Protein AF-A0A2T1F6U4-F1 (afdb_monomer_lite)

Sequence (59 aa):
MSDLIVIGFPDEFKADEVLLDLRKLEREYLIDLEDAAIVVRNRQGKVKVKQTQELVASF

Structure (mmCIF, N/CA/C/O backbone):
data_AF-A0A2T1F6U4-F1
#
_entry.id   AF-A0A2T1F6U4-F1
#
loop_
_atom_site.group_PDB
_atom_site.id
_atom_site.type_symbol
_atom_site.label_atom_id
_atom_site.label_alt_id
_atom_site.label_comp_id
_atom_site.label_asym_id
_atom_site.label_entity_id
_atom_site.label_seq_id
_atom_site.pdbx_PDB_ins_code
_atom_site.Cartn_x
_atom_site.Cartn_y
_atom_site.Cartn_z
_atom_site.occupancy
_atom_site.B_iso_or_equiv
_atom_site.auth_seq_id
_atom_site.auth_comp_id
_atom_site.auth_asym_id
_atom_site.auth_atom_id
_atom_site.pdbx_PDB_model_num
ATOM 1 N N . MET A 1 1 ? -4.272 3.147 -18.865 1.00 64.12 1 MET A N 1
ATOM 2 C CA . MET A 1 1 ? -5.520 2.501 -18.404 1.00 64.12 1 MET A CA 1
ATOM 3 C C . MET A 1 1 ? -5.176 1.992 -17.022 1.00 64.12 1 MET A C 1
ATOM 5 O O . MET A 1 1 ? -4.247 1.204 -16.938 1.00 64.12 1 MET A O 1
ATOM 9 N N . SER A 1 2 ? -5.752 2.572 -15.971 1.00 71.44 2 SER A N 1
ATOM 10 C CA . SER A 1 2 ? -5.366 2.281 -14.589 1.00 71.44 2 SER A CA 1
ATOM 11 C C . SER A 1 2 ? -6.240 1.166 -14.025 1.00 71.44 2 SER A C 1
ATOM 13 O O . SER A 1 2 ? -7.469 1.234 -14.091 1.00 71.44 2 SER A O 1
ATOM 15 N N . ASP A 1 3 ? -5.596 0.131 -13.492 1.00 83.38 3 ASP A N 1
ATOM 16 C CA . ASP A 1 3 ? -6.268 -0.980 -12.828 1.00 83.38 3 ASP A CA 1
ATOM 17 C C . ASP A 1 3 ? -6.284 -0.732 -11.319 1.00 83.38 3 ASP A C 1
ATOM 19 O O . ASP A 1 3 ? -5.242 -0.561 -10.685 1.00 83.38 3 ASP A O 1
ATOM 23 N N . 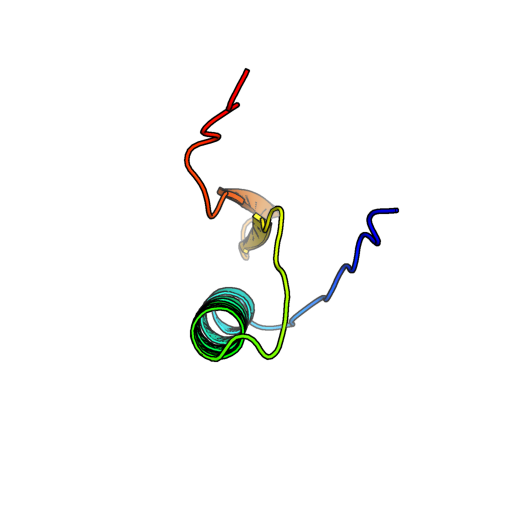LEU A 1 4 ? -7.480 -0.724 -10.724 1.00 88.12 4 LEU A N 1
ATOM 24 C CA . LEU A 1 4 ? -7.633 -0.649 -9.274 1.00 88.12 4 LEU A CA 1
ATOM 25 C C . LEU A 1 4 ? -7.647 -2.060 -8.684 1.00 88.12 4 LEU A C 1
ATOM 27 O O . LEU A 1 4 ? -8.591 -2.824 -8.895 1.00 88.12 4 LEU A O 1
ATOM 31 N N . ILE A 1 5 ? -6.632 -2.378 -7.884 1.00 87.06 5 ILE A N 1
ATOM 32 C CA . ILE A 1 5 ? -6.514 -3.660 -7.185 1.00 87.06 5 ILE A CA 1
ATOM 33 C C . ILE A 1 5 ? -6.773 -3.442 -5.693 1.00 87.06 5 ILE A C 1
ATOM 35 O O . ILE A 1 5 ? -6.129 -2.615 -5.052 1.00 87.06 5 ILE A O 1
ATOM 39 N N . VAL A 1 6 ? -7.709 -4.207 -5.122 1.00 90.94 6 VAL A N 1
ATOM 40 C CA . VAL A 1 6 ? -8.049 -4.152 -3.692 1.00 90.94 6 VAL A CA 1
ATOM 41 C C . VAL A 1 6 ? -7.698 -5.481 -3.035 1.00 90.94 6 VAL A C 1
ATOM 43 O O . VAL A 1 6 ? -8.218 -6.526 -3.423 1.00 90.94 6 VAL A O 1
ATOM 46 N N . ILE A 1 7 ? -6.837 -5.437 -2.016 1.00 90.19 7 ILE A N 1
ATOM 47 C CA . ILE A 1 7 ? -6.376 -6.623 -1.285 1.00 90.19 7 ILE A CA 1
ATOM 48 C C . ILE A 1 7 ? -6.730 -6.468 0.194 1.00 90.19 7 ILE A C 1
ATOM 50 O O . ILE A 1 7 ? -6.374 -5.479 0.832 1.00 90.19 7 ILE A O 1
ATOM 54 N N . GLY A 1 8 ? -7.453 -7.449 0.734 1.00 91.25 8 GLY A N 1
ATOM 55 C CA . GLY A 1 8 ? -7.822 -7.500 2.146 1.00 91.25 8 GLY A CA 1
ATOM 56 C C . GLY A 1 8 ? -6.835 -8.334 2.956 1.00 91.25 8 GLY A C 1
ATOM 57 O O . GLY A 1 8 ? -6.495 -9.448 2.561 1.00 91.25 8 GLY A O 1
ATOM 58 N N . PHE A 1 9 ? -6.431 -7.822 4.118 1.00 89.25 9 PHE A N 1
ATOM 59 C CA . PHE A 1 9 ? -5.585 -8.540 5.068 1.00 89.25 9 PHE A CA 1
ATOM 60 C C . PHE A 1 9 ? -6.295 -8.684 6.421 1.00 89.25 9 PHE A C 1
ATOM 62 O O . PHE A 1 9 ? -7.017 -7.772 6.827 1.00 89.25 9 PHE A O 1
ATOM 69 N N . PRO A 1 10 ? -6.102 -9.808 7.135 1.00 84.69 10 PRO A N 1
ATOM 70 C CA . PRO A 1 10 ? -6.681 -10.006 8.465 1.00 84.69 10 PRO A CA 1
ATOM 71 C C . PRO A 1 10 ? -5.958 -9.211 9.565 1.00 84.69 10 PRO A C 1
ATOM 73 O O . PRO A 1 10 ? -6.523 -9.001 10.634 1.00 84.69 10 PRO A O 1
ATOM 76 N N . ASP A 1 11 ? -4.718 -8.793 9.312 1.00 85.62 11 ASP A N 1
ATOM 77 C CA . ASP A 1 11 ? -3.862 -8.066 10.248 1.00 85.62 11 ASP A CA 1
ATOM 78 C C . ASP A 1 11 ? -3.758 -6.586 9.841 1.00 85.62 11 ASP A C 1
ATOM 80 O O . ASP A 1 11 ? -3.513 -6.266 8.675 1.00 85.62 11 ASP A O 1
ATOM 84 N N . GLU A 1 12 ? -3.926 -5.695 10.823 1.00 81.62 12 GLU A N 1
ATOM 85 C CA . GLU A 1 12 ? -3.857 -4.238 10.683 1.00 81.62 12 GLU A CA 1
ATOM 86 C C . GLU A 1 12 ? -2.476 -3.737 10.211 1.00 81.62 12 GLU A C 1
ATOM 88 O O . GLU A 1 12 ? -2.400 -2.637 9.665 1.00 81.62 12 GLU A O 1
ATOM 93 N N . PHE A 1 13 ? -1.405 -4.521 10.386 1.00 85.81 13 PHE A N 1
ATOM 94 C CA . PHE A 1 13 ? -0.035 -4.152 9.993 1.00 85.81 13 PHE A CA 1
ATOM 95 C C . PHE A 1 13 ? 0.401 -4.729 8.645 1.00 85.81 13 PHE A C 1
ATOM 97 O O . PHE A 1 13 ? 1.325 -4.211 8.016 1.00 85.81 13 PHE A O 1
ATOM 104 N N . LYS A 1 14 ? -0.263 -5.786 8.163 1.00 90.75 14 LYS A N 1
ATOM 105 C CA . LYS A 1 14 ? 0.187 -6.505 6.963 1.00 90.75 14 LYS A CA 1
ATOM 106 C C . LYS A 1 14 ? 0.119 -5.646 5.703 1.00 90.75 14 LYS A C 1
ATOM 108 O O . LYS A 1 14 ? 0.965 -5.775 4.824 1.00 90.75 14 LYS A O 1
ATOM 113 N N . ALA A 1 15 ? -0.859 -4.747 5.637 1.00 90.00 15 ALA A N 1
ATOM 114 C CA . ALA A 1 15 ? -0.988 -3.809 4.529 1.00 90.00 15 ALA A CA 1
ATOM 115 C C . ALA A 1 15 ? 0.204 -2.835 4.444 1.00 90.00 15 ALA A C 1
ATOM 117 O O . ALA A 1 15 ? 0.651 -2.523 3.343 1.00 90.00 15 ALA A O 1
ATOM 118 N N . ASP A 1 16 ? 0.744 -2.391 5.587 1.00 88.31 16 ASP A N 1
ATOM 119 C CA . ASP A 1 16 ? 1.925 -1.521 5.628 1.00 88.31 16 ASP A CA 1
ATOM 120 C C . ASP A 1 16 ? 3.183 -2.268 5.136 1.00 88.31 16 ASP A C 1
ATOM 122 O O . ASP A 1 16 ? 3.966 -1.711 4.369 1.00 88.31 16 ASP A O 1
ATOM 126 N N . GLU A 1 17 ? 3.360 -3.543 5.510 1.00 90.88 17 GLU A N 1
ATOM 127 C CA . GLU A 1 17 ? 4.472 -4.375 5.015 1.00 90.88 17 GLU A CA 1
ATOM 128 C C . GLU A 1 17 ? 4.421 -4.557 3.495 1.00 90.88 17 GLU A C 1
ATOM 130 O O . GLU A 1 17 ? 5.420 -4.353 2.807 1.00 90.88 17 GLU A O 1
ATOM 135 N N . VAL A 1 18 ? 3.245 -4.899 2.963 1.00 91.12 18 VAL A N 1
ATOM 136 C CA . VAL A 1 18 ? 3.062 -5.103 1.521 1.00 91.12 18 VAL A CA 1
ATOM 137 C C . VAL A 1 18 ? 3.324 -3.811 0.754 1.00 91.12 18 VAL A C 1
ATOM 139 O O . VAL A 1 18 ? 3.983 -3.843 -0.281 1.00 91.12 18 VAL A O 1
ATOM 142 N N . LEU A 1 19 ? 2.881 -2.662 1.272 1.00 88.75 19 LEU A N 1
ATOM 143 C CA . LEU A 1 19 ? 3.191 -1.369 0.668 1.00 88.75 19 LEU A CA 1
ATOM 144 C C . LEU A 1 19 ? 4.704 -1.118 0.605 1.00 88.75 19 LEU A C 1
ATOM 146 O O . LEU A 1 19 ? 5.199 -0.643 -0.416 1.00 88.75 19 LEU A O 1
ATOM 150 N N . LEU A 1 20 ? 5.448 -1.432 1.669 1.00 90.06 20 LEU A N 1
ATOM 151 C CA . LEU A 1 20 ? 6.905 -1.274 1.676 1.00 90.06 20 LEU A CA 1
ATOM 152 C C . LEU A 1 20 ? 7.578 -2.136 0.607 1.00 90.06 20 LEU A C 1
ATOM 154 O O . LEU A 1 20 ? 8.528 -1.675 -0.026 1.00 90.06 20 LEU A O 1
ATOM 158 N N . ASP A 1 21 ? 7.090 -3.355 0.391 1.00 91.38 21 ASP A N 1
ATOM 159 C CA . ASP A 1 21 ? 7.616 -4.240 -0.646 1.00 91.38 21 ASP A CA 1
ATOM 160 C C . ASP A 1 21 ? 7.243 -3.757 -2.053 1.00 91.38 21 ASP A C 1
ATOM 162 O O . ASP A 1 21 ? 8.115 -3.705 -2.919 1.00 91.38 21 ASP A O 1
ATOM 166 N N . LEU A 1 22 ? 6.014 -3.276 -2.269 1.00 89.88 22 LEU A N 1
ATOM 167 C CA . LEU A 1 22 ? 5.619 -2.634 -3.530 1.00 89.88 22 LEU A CA 1
ATOM 168 C C . LEU A 1 22 ? 6.509 -1.420 -3.842 1.00 89.88 22 LEU A C 1
ATOM 170 O O . LEU A 1 22 ? 7.012 -1.295 -4.954 1.00 89.88 22 LEU A O 1
ATOM 174 N N . ARG A 1 23 ? 6.819 -0.581 -2.846 1.00 87.94 23 ARG A N 1
ATOM 175 C CA . ARG A 1 23 ? 7.752 0.554 -2.995 1.00 87.94 23 ARG A CA 1
ATOM 176 C C . ARG A 1 23 ? 9.200 0.136 -3.277 1.00 87.94 23 ARG A C 1
ATOM 178 O O . ARG A 1 23 ? 9.992 0.954 -3.745 1.00 87.94 23 ARG A O 1
ATOM 185 N N . LYS A 1 24 ? 9.614 -1.086 -2.927 1.00 90.56 24 LYS A N 1
ATOM 186 C CA . LYS A 1 24 ? 10.928 -1.617 -3.338 1.00 90.56 24 LYS A CA 1
ATOM 187 C C . LYS A 1 24 ? 10.884 -2.058 -4.796 1.00 90.56 24 LYS A C 1
ATOM 189 O O . LYS A 1 24 ? 11.756 -1.659 -5.554 1.00 90.56 24 LYS A O 1
ATOM 194 N N . LEU A 1 25 ? 9.844 -2.792 -5.189 1.00 90.81 25 LEU A N 1
ATOM 195 C CA . LEU A 1 25 ? 9.651 -3.243 -6.570 1.00 90.81 25 LEU A CA 1
ATOM 196 C C . LEU A 1 25 ? 9.526 -2.068 -7.551 1.00 90.81 25 LEU A C 1
ATOM 198 O O . LEU A 1 25 ? 10.086 -2.121 -8.641 1.00 90.81 25 LEU A O 1
ATOM 202 N N . GLU A 1 26 ? 8.848 -0.992 -7.143 1.00 87.06 26 GLU A N 1
ATOM 203 C CA . GLU A 1 26 ? 8.765 0.268 -7.893 1.00 87.06 26 GLU A CA 1
ATOM 204 C C . GLU A 1 26 ? 10.163 0.874 -8.107 1.00 87.06 26 GLU A C 1
ATOM 206 O O . GLU A 1 26 ? 10.537 1.215 -9.226 1.00 87.06 26 GLU A O 1
ATOM 211 N N . ARG A 1 27 ? 10.991 0.928 -7.052 1.00 87.56 27 ARG A N 1
ATOM 212 C CA . ARG A 1 27 ? 12.387 1.403 -7.137 1.00 87.56 27 ARG A CA 1
ATOM 213 C C . ARG A 1 27 ? 13.283 0.519 -8.003 1.00 87.56 27 ARG A C 1
ATOM 215 O O . ARG A 1 27 ? 14.254 1.013 -8.568 1.00 87.56 27 ARG A O 1
ATOM 222 N N . GLU A 1 28 ? 12.972 -0.768 -8.091 1.00 93.88 28 GLU A N 1
ATOM 223 C CA . GLU A 1 28 ? 13.641 -1.731 -8.970 1.00 93.88 28 GLU A CA 1
ATOM 224 C C . GLU A 1 28 ? 13.082 -1.715 -10.405 1.00 93.88 28 GLU A C 1
ATOM 226 O O . GLU A 1 28 ? 13.528 -2.502 -11.237 1.00 93.88 28 GLU A O 1
ATOM 231 N N . TYR A 1 29 ? 12.148 -0.804 -10.719 1.00 88.31 29 TYR A N 1
ATOM 232 C CA . TYR A 1 29 ? 11.481 -0.669 -12.021 1.00 88.31 29 TYR A CA 1
ATOM 233 C C . TYR A 1 29 ? 10.718 -1.929 -12.463 1.00 88.31 29 TYR A C 1
ATOM 235 O O . TYR A 1 29 ? 10.512 -2.158 -13.656 1.00 88.31 29 TYR A O 1
ATOM 243 N N . LEU A 1 30 ? 10.302 -2.765 -11.508 1.00 91.44 30 LEU A N 1
ATOM 244 C CA . LEU A 1 30 ? 9.557 -4.000 -11.771 1.00 91.44 30 LEU A CA 1
ATOM 245 C C . LEU A 1 30 ? 8.046 -3.765 -11.856 1.00 91.44 30 LEU A C 1
ATOM 247 O O . LEU A 1 30 ? 7.344 -4.541 -12.503 1.00 91.44 30 LEU A O 1
ATOM 251 N N . ILE A 1 31 ? 7.551 -2.717 -11.195 1.00 88.38 31 ILE A N 1
ATOM 252 C CA . ILE A 1 31 ? 6.149 -2.292 -11.216 1.00 88.38 31 ILE A CA 1
ATOM 253 C C . ILE A 1 31 ? 6.062 -0.769 -11.341 1.00 88.38 31 ILE A C 1
ATOM 255 O O . ILE A 1 31 ? 7.011 -0.067 -10.997 1.00 88.38 31 ILE A O 1
ATOM 259 N N . ASP A 1 32 ? 4.902 -0.280 -11.773 1.00 84.88 32 ASP A N 1
ATOM 260 C CA . ASP A 1 32 ? 4.550 1.140 -11.783 1.00 84.88 32 ASP A CA 1
ATOM 261 C C . ASP A 1 32 ? 3.337 1.352 -10.865 1.00 84.88 32 ASP A C 1
ATOM 263 O O . ASP A 1 32 ? 2.345 0.623 -10.973 1.00 84.88 32 ASP A O 1
ATOM 267 N N . LEU A 1 33 ? 3.443 2.278 -9.910 1.00 83.62 33 LEU A N 1
ATOM 268 C CA . LEU A 1 33 ? 2.461 2.471 -8.842 1.00 83.62 33 LEU A CA 1
ATOM 269 C C . LEU A 1 33 ? 1.998 3.936 -8.807 1.00 83.62 33 LEU A C 1
ATOM 271 O O . LEU A 1 33 ? 2.625 4.776 -8.168 1.00 83.62 33 LEU A O 1
ATOM 275 N N . GLU A 1 34 ? 0.868 4.236 -9.453 1.00 80.69 34 GLU A N 1
ATOM 276 C CA . GLU A 1 34 ? 0.321 5.604 -9.507 1.00 80.69 34 GLU A CA 1
ATOM 277 C C . GLU A 1 34 ? -0.105 6.130 -8.121 1.00 80.69 34 GLU A C 1
ATOM 279 O O . GLU A 1 34 ? 0.376 7.171 -7.674 1.00 80.69 34 GLU A O 1
ATOM 284 N N . ASP A 1 35 ? -0.986 5.410 -7.418 1.00 82.94 35 ASP A N 1
ATOM 285 C CA . ASP A 1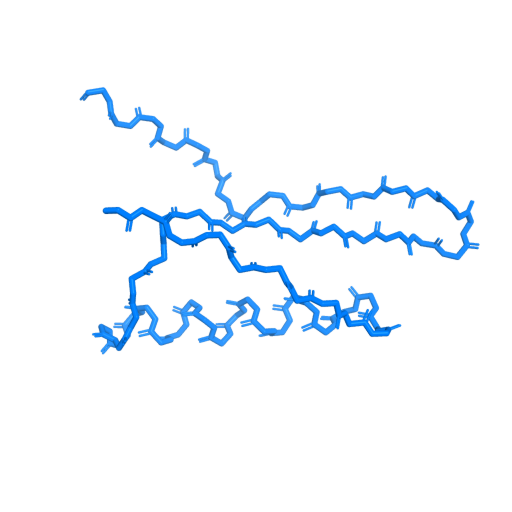 35 ? -1.463 5.767 -6.075 1.00 82.94 35 ASP A CA 1
ATOM 286 C C . ASP A 1 35 ? -1.674 4.505 -5.224 1.00 82.94 35 ASP A C 1
ATOM 288 O O . ASP A 1 35 ? -1.977 3.421 -5.728 1.00 82.94 35 ASP A O 1
ATOM 292 N N . ALA A 1 36 ? -1.521 4.645 -3.909 1.00 85.62 36 ALA A N 1
ATOM 293 C CA . ALA A 1 36 ? -1.818 3.596 -2.949 1.00 85.62 36 ALA A CA 1
ATOM 294 C C . ALA A 1 36 ? -2.408 4.177 -1.660 1.00 85.62 36 ALA A C 1
ATOM 296 O O . ALA A 1 36 ? -1.919 5.158 -1.087 1.00 85.62 36 ALA A O 1
ATOM 297 N N . ALA A 1 37 ? -3.435 3.501 -1.151 1.00 87.5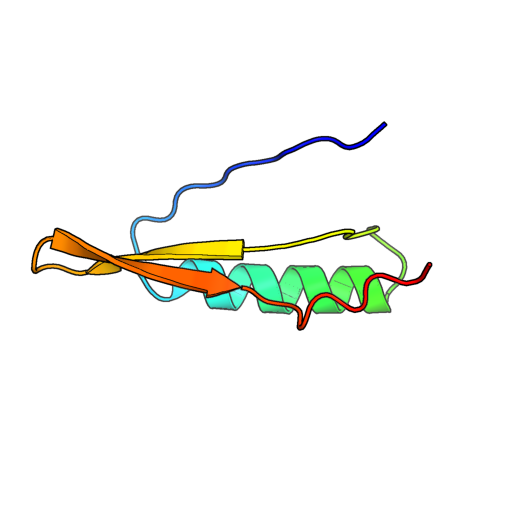6 37 ALA A N 1
ATOM 298 C CA . ALA A 1 37 ? -4.084 3.825 0.109 1.00 87.56 37 ALA A CA 1
ATOM 299 C C . ALA A 1 37 ? -4.277 2.561 0.950 1.00 87.56 37 ALA A C 1
ATOM 301 O O . ALA A 1 37 ? -4.643 1.503 0.440 1.00 87.56 37 ALA A O 1
ATOM 302 N N . ILE A 1 38 ? -4.068 2.687 2.258 1.00 89.06 38 ILE A N 1
ATOM 303 C CA . ILE A 1 38 ? -4.320 1.622 3.227 1.00 89.06 38 ILE A CA 1
ATOM 304 C C . ILE A 1 38 ? -5.544 2.003 4.052 1.00 89.06 38 ILE A C 1
ATOM 306 O O . ILE A 1 38 ? -5.585 3.060 4.683 1.00 89.06 38 ILE A O 1
ATOM 310 N N . VAL A 1 39 ? -6.532 1.113 4.099 1.00 89.44 39 VAL A N 1
ATOM 311 C CA . VAL A 1 39 ? -7.713 1.262 4.952 1.00 89.44 39 VAL A CA 1
ATOM 312 C C . VAL A 1 39 ? -7.610 0.269 6.101 1.00 89.44 39 VAL A C 1
ATOM 314 O O . VAL A 1 39 ? -7.645 -0.939 5.892 1.00 89.44 39 VAL A O 1
ATOM 317 N N . VAL A 1 40 ? -7.517 0.778 7.328 1.00 87.75 40 VAL A N 1
ATOM 318 C CA . VAL A 1 40 ? -7.489 -0.035 8.548 1.00 87.75 40 VAL A CA 1
ATOM 319 C C . VAL A 1 40 ? -8.783 0.184 9.313 1.00 87.75 40 VAL A C 1
ATOM 321 O O . VAL A 1 40 ? -9.114 1.311 9.687 1.00 87.75 40 VAL A O 1
ATOM 324 N N . ARG A 1 41 ? -9.520 -0.892 9.585 1.00 86.00 41 ARG A N 1
ATOM 325 C CA . ARG A 1 41 ? -10.635 -0.871 10.534 1.00 86.00 41 ARG A CA 1
ATOM 326 C C . ARG A 1 41 ? -10.157 -1.471 11.847 1.00 86.00 41 ARG A C 1
ATOM 328 O O . ARG A 1 41 ? -9.879 -2.662 11.905 1.00 86.00 41 ARG A O 1
ATOM 335 N N . ASN A 1 42 ? -10.084 -0.649 12.888 1.00 79.38 42 ASN A N 1
ATOM 336 C CA . ASN A 1 42 ? -9.643 -1.111 14.199 1.00 79.38 42 ASN A CA 1
ATOM 337 C C . ASN A 1 42 ? -10.729 -1.950 14.904 1.00 79.38 42 ASN A C 1
ATOM 339 O O . ASN A 1 42 ? -11.905 -1.933 14.529 1.00 79.38 42 ASN A O 1
ATOM 343 N N . ARG A 1 43 ? -10.356 -2.625 15.997 1.00 80.62 43 ARG A N 1
ATOM 344 C CA . ARG A 1 43 ? -11.266 -3.464 16.815 1.00 80.62 43 ARG A CA 1
ATOM 345 C C . ARG A 1 43 ? -12.482 -2.728 17.401 1.00 80.62 43 ARG A C 1
ATOM 347 O O . ARG A 1 43 ? -13.443 -3.372 17.798 1.00 80.62 43 ARG A O 1
ATOM 354 N N . GLN A 1 44 ? -12.452 -1.396 17.456 1.00 82.31 44 GLN A N 1
ATOM 355 C CA . GLN A 1 44 ? -13.564 -0.553 17.917 1.00 82.31 44 GLN A CA 1
ATOM 356 C C . GLN A 1 44 ? -14.519 -0.161 16.772 1.00 82.31 44 GLN A C 1
ATOM 358 O O . GLN A 1 44 ? -15.439 0.624 16.977 1.00 82.31 44 GLN A O 1
ATOM 363 N N . GLY A 1 45 ? -14.288 -0.668 15.555 1.00 82.25 45 GLY A N 1
ATOM 364 C CA . GLY A 1 45 ? -15.073 -0.352 14.362 1.00 82.25 45 GLY A CA 1
ATOM 365 C C . GLY A 1 45 ? -14.707 0.979 13.702 1.00 82.25 45 GLY A C 1
ATOM 366 O O . GLY A 1 45 ? -15.309 1.343 12.692 1.00 82.25 45 GLY A O 1
ATOM 367 N N . LYS A 1 46 ? -13.707 1.704 14.219 1.00 84.62 46 LYS A N 1
ATOM 368 C CA . LYS A 1 46 ? -13.253 2.972 13.644 1.00 84.62 46 LYS A CA 1
ATOM 369 C C . LYS A 1 46 ? -12.357 2.701 12.440 1.00 84.62 46 LYS A C 1
ATOM 371 O O . LYS A 1 46 ? -11.360 1.986 12.537 1.00 84.62 46 LYS A O 1
ATOM 376 N N . VAL A 1 47 ? -12.707 3.313 11.315 1.00 87.00 47 VAL A N 1
ATOM 377 C CA . VAL A 1 47 ? -11.918 3.262 10.084 1.00 87.00 47 VAL A CA 1
ATOM 378 C C . VAL A 1 47 ? -10.876 4.379 10.102 1.00 87.00 47 VAL A C 1
ATOM 380 O O . VAL A 1 47 ? -11.177 5.521 10.453 1.00 87.00 47 VAL A O 1
ATOM 383 N N . LYS A 1 48 ? -9.644 4.042 9.732 1.00 84.50 48 LYS A N 1
ATOM 384 C CA . LYS A 1 48 ? -8.554 4.970 9.446 1.00 84.50 48 LYS A CA 1
ATOM 385 C C . LYS A 1 48 ? -8.072 4.713 8.027 1.00 84.50 48 LYS A C 1
ATOM 387 O O . LYS A 1 48 ? -7.857 3.565 7.653 1.00 84.50 48 LYS A O 1
ATOM 392 N N . VAL A 1 49 ? -7.880 5.780 7.267 1.00 84.62 49 VAL A N 1
ATOM 393 C CA . VAL A 1 49 ? -7.270 5.713 5.941 1.00 84.62 49 VAL A CA 1
ATOM 394 C C . VAL A 1 49 ? -5.884 6.327 6.056 1.00 84.62 49 VAL A C 1
ATOM 396 O O . VAL A 1 49 ? -5.751 7.467 6.497 1.00 84.62 49 VAL A O 1
ATOM 399 N N . LYS A 1 50 ? -4.858 5.551 5.720 1.00 83.25 50 LYS A N 1
ATOM 400 C CA . LYS A 1 50 ? -3.491 6.032 5.547 1.00 83.25 50 LYS A CA 1
ATOM 401 C C . LYS A 1 50 ? -3.277 6.188 4.046 1.00 83.25 50 LYS A C 1
ATOM 403 O O . LYS A 1 50 ? -3.179 5.192 3.330 1.00 83.25 50 LYS A O 1
ATOM 408 N N . GLN A 1 51 ? -3.270 7.422 3.567 1.00 72.94 51 GLN A N 1
ATOM 409 C CA . GLN A 1 51 ? -2.901 7.704 2.185 1.00 72.94 51 GLN A CA 1
ATOM 410 C C . GLN A 1 51 ? -1.374 7.755 2.105 1.00 72.94 51 GLN A C 1
ATOM 412 O O . GLN A 1 51 ? -0.729 8.292 3.006 1.00 72.94 51 GLN A O 1
ATOM 417 N N . THR A 1 52 ? -0.794 7.105 1.100 1.00 64.69 52 THR A N 1
ATOM 41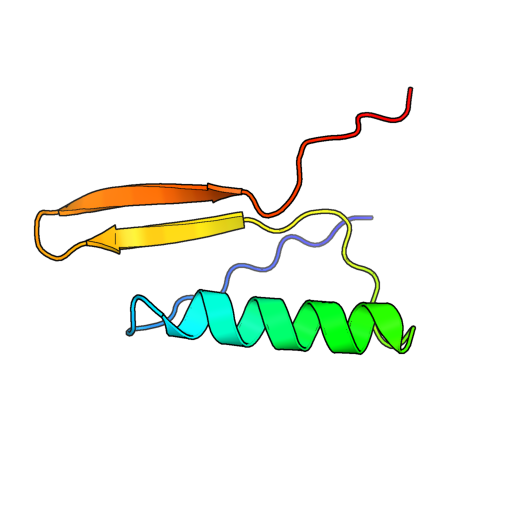8 C CA . THR A 1 52 ? 0.654 6.834 1.068 1.00 64.69 52 THR A CA 1
ATOM 419 C C . THR A 1 52 ? 1.442 7.873 0.269 1.00 64.69 52 THR A C 1
ATOM 421 O O . THR A 1 52 ? 2.671 7.828 0.255 1.00 64.69 52 THR A O 1
ATOM 424 N N . GLN A 1 53 ? 0.743 8.824 -0.353 1.00 58.69 53 GLN A N 1
ATOM 425 C CA . GLN A 1 53 ? 1.303 10.011 -0.989 1.00 58.69 53 GLN A CA 1
ATOM 426 C C . GLN A 1 53 ? 0.663 11.281 -0.403 1.00 58.69 53 GLN A C 1
ATOM 428 O O . GLN A 1 53 ? -0.542 11.318 -0.150 1.00 58.69 53 GLN A O 1
ATOM 433 N N . GLU A 1 54 ? 1.458 12.344 -0.247 1.00 46.59 54 GLU A N 1
ATOM 434 C CA . GLU A 1 54 ? 0.948 13.694 -0.501 1.00 46.59 54 GLU A CA 1
ATOM 435 C C . GLU A 1 54 ? 0.649 13.742 -1.998 1.00 46.59 54 GLU A C 1
ATOM 437 O O . GLU A 1 54 ? 1.556 13.524 -2.797 1.00 46.59 54 GLU A O 1
ATOM 442 N N . LEU A 1 55 ? -0.613 13.964 -2.377 1.00 41.47 55 LEU A N 1
ATOM 443 C CA . LEU A 1 55 ? -1.002 14.217 -3.763 1.00 41.47 55 LEU A CA 1
ATOM 444 C C . LEU A 1 55 ? -0.142 15.359 -4.324 1.00 41.47 55 LEU A C 1
A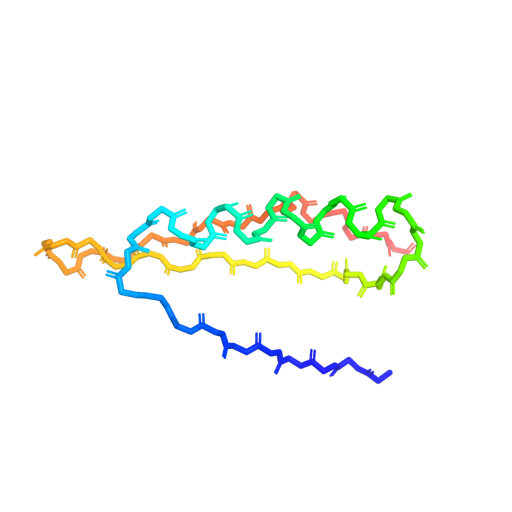TOM 446 O O . LEU A 1 55 ? -0.490 16.532 -4.179 1.00 41.47 55 LEU A O 1
ATOM 450 N N . VAL A 1 56 ? 0.962 15.046 -5.000 1.00 42.06 56 VAL A N 1
ATOM 451 C CA . VAL A 1 56 ? 1.545 15.986 -5.950 1.00 42.06 56 VAL A CA 1
ATOM 452 C C . VAL A 1 56 ? 0.715 15.818 -7.207 1.00 42.06 56 VAL A C 1
ATOM 454 O O . VAL A 1 56 ? 1.020 15.018 -8.086 1.00 42.06 56 VAL A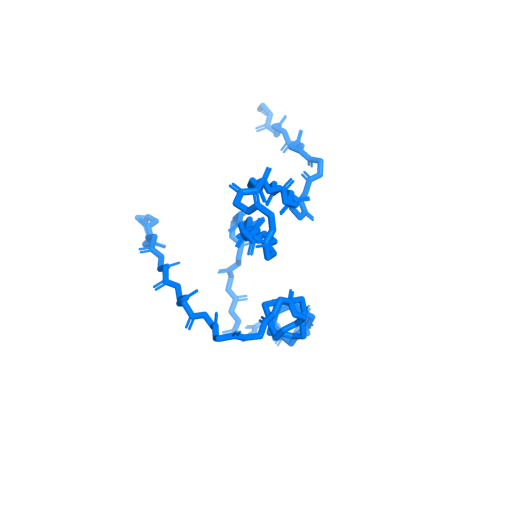 O 1
ATOM 457 N N . ALA A 1 57 ? -0.399 16.547 -7.253 1.00 37.09 57 ALA A N 1
ATOM 458 C CA . ALA A 1 57 ? -1.063 16.831 -8.509 1.00 37.09 57 ALA A CA 1
ATOM 459 C C . ALA A 1 57 ? -0.059 17.612 -9.369 1.00 37.09 57 ALA A C 1
ATOM 461 O O . ALA A 1 57 ? 0.097 18.823 -9.216 1.00 37.09 57 ALA A O 1
ATOM 462 N N . SER A 1 58 ? 0.694 16.911 -10.213 1.00 35.12 58 SER A N 1
ATOM 463 C CA . SER A 1 58 ? 1.440 17.553 -11.287 1.00 35.12 58 SER A CA 1
ATOM 464 C C . SER A 1 58 ? 0.433 17.956 -12.359 1.00 35.12 58 SER A C 1
ATOM 466 O O . SER A 1 58 ? -0.126 17.105 -13.048 1.00 35.12 58 SER A O 1
ATOM 468 N N . PHE A 1 59 ? 0.154 19.260 -12.385 1.00 37.12 59 PHE A N 1
ATOM 469 C CA . PHE A 1 59 ? -0.634 19.964 -13.396 1.00 37.12 59 PHE A CA 1
ATOM 470 C C . PHE A 1 59 ? 0.042 19.936 -14.769 1.00 37.12 59 PHE A C 1
ATOM 472 O O . PHE A 1 59 ? 1.296 19.958 -14.804 1.00 37.12 59 PHE A O 1
#

Radius of gyration: 13.05 Å; chains: 1; bounding box: 29×30×36 Å

Foldseek 3Di:
DDDDDDDDDPDQCVLVVVVVVVVVCVVVVNDDDPWDKDWGQDPVRDIDIDTPDPPPPPD

Secondary structure (DSSP, 8-state):
---------SSTTHHHHHHHHHHHHHHTTS---S--EEEEE-TTS-EEEEESS------

pLDDT: mean 80.55, std 15.27, range [35.12, 93.88]